Protein AF-A0AAV1FH44-F1 (afdb_monomer)

Sequence (128 aa):
MPPKFKRHLNDDEVTGSIRSERRNLLEEDSDEEEDFFLRGPTGPRFGPQNDKLKHVQSQVDEVIDVMQENISKVIERGERLDDLQDKSESLSDNASAFSSRAKQLHRRMWWRDMKNFEFLSLHLFQFQ

Organism: Xyrichtys novacula (NCBI:txid13765)

pLDDT: mean 77.73, std 18.68, range [47.38, 97.75]

Structure (mmCIF, N/CA/C/O backbone):
data_AF-A0AAV1FH44-F1
#
_entry.id   AF-A0AAV1FH44-F1
#
loop_
_atom_site.group_PDB
_atom_site.id
_atom_site.type_symbol
_atom_site.label_atom_id
_atom_site.label_alt_id
_atom_site.label_comp_id
_atom_site.label_asym_id
_atom_site.label_entity_id
_atom_site.label_seq_id
_atom_site.pdbx_PDB_ins_code
_atom_site.Cartn_x
_atom_site.Cartn_y
_atom_site.Cartn_z
_atom_site.occupancy
_atom_site.B_iso_or_equiv
_atom_site.auth_seq_id
_atom_site.auth_comp_id
_atom_site.auth_asym_id
_atom_site.auth_atom_id
_atom_site.pdbx_PDB_model_num
ATOM 1 N N . MET A 1 1 ? -67.755 32.876 64.400 1.00 51.97 1 MET A N 1
ATOM 2 C CA . MET A 1 1 ? -67.135 32.955 65.745 1.00 51.97 1 MET A CA 1
ATOM 3 C C . MET 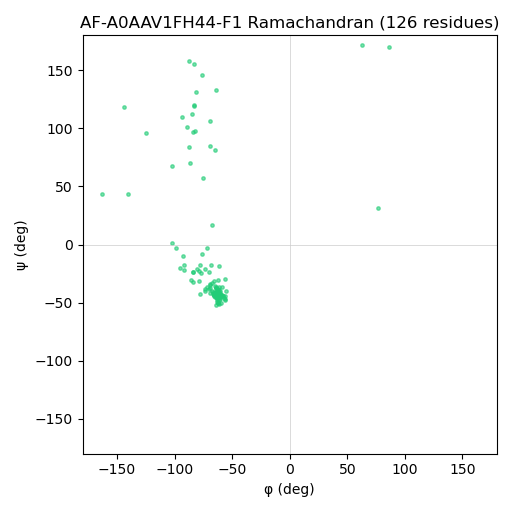A 1 1 ? -66.172 31.783 65.900 1.00 51.97 1 MET A C 1
ATOM 5 O O . MET A 1 1 ? -66.618 30.673 65.638 1.00 51.97 1 MET A O 1
ATOM 9 N N . PRO A 1 2 ? -64.896 31.986 66.282 1.00 56.91 2 PRO A N 1
ATOM 10 C CA . PRO A 1 2 ? -63.989 30.900 66.645 1.00 56.91 2 PRO A CA 1
ATOM 11 C C . PRO A 1 2 ? -64.107 30.535 68.143 1.00 56.91 2 PRO A C 1
ATOM 13 O O . PRO A 1 2 ? -64.558 31.367 68.939 1.00 56.91 2 PRO A O 1
ATOM 16 N N . PRO A 1 3 ? -63.715 29.312 68.551 1.00 58.12 3 PRO A N 1
ATOM 17 C CA . PRO A 1 3 ? -63.849 28.833 69.924 1.00 58.12 3 PRO A CA 1
ATOM 18 C C . PRO A 1 3 ? -62.788 29.448 70.848 1.00 58.12 3 PRO A C 1
ATOM 20 O O . PRO A 1 3 ? -61.645 29.669 70.451 1.00 58.12 3 PRO A O 1
ATOM 23 N N . LYS A 1 4 ? -63.151 29.692 72.113 1.00 58.91 4 LYS A N 1
ATOM 24 C CA . LYS A 1 4 ? -62.222 30.171 73.146 1.00 58.91 4 LYS A CA 1
ATOM 25 C C . LYS A 1 4 ? -61.465 28.990 73.761 1.00 58.91 4 LYS A C 1
ATOM 27 O O . LYS A 1 4 ? -61.963 28.365 74.691 1.00 58.91 4 LYS A O 1
ATOM 32 N N . PHE A 1 5 ? -60.253 28.717 73.286 1.00 57.94 5 PHE A N 1
ATOM 33 C CA . PHE A 1 5 ? -59.298 27.883 74.018 1.00 57.94 5 PHE A CA 1
ATOM 34 C C . PHE A 1 5 ? -58.543 28.757 75.019 1.00 57.94 5 PHE A C 1
ATOM 36 O O . PHE A 1 5 ? -57.763 29.623 74.629 1.00 57.94 5 PHE A O 1
ATOM 43 N N . LYS A 1 6 ? -58.769 28.544 76.316 1.00 55.19 6 LYS A N 1
ATOM 44 C CA . LYS A 1 6 ? -57.882 29.076 77.353 1.00 55.19 6 LYS A CA 1
ATOM 45 C C . LYS A 1 6 ? -56.797 28.031 77.594 1.00 55.19 6 LYS A C 1
ATOM 47 O O . LYS A 1 6 ? -57.059 27.013 78.221 1.00 55.19 6 LYS A O 1
ATOM 52 N N . ARG A 1 7 ? -55.611 28.255 77.026 1.00 61.62 7 ARG A N 1
ATOM 53 C CA . ARG A 1 7 ? -54.406 27.485 77.347 1.00 61.62 7 ARG A CA 1
ATOM 54 C C . ARG A 1 7 ? -53.800 28.096 78.603 1.00 61.62 7 ARG A C 1
ATOM 56 O O . ARG A 1 7 ? -53.485 29.282 78.612 1.00 61.62 7 ARG A O 1
ATOM 63 N N . HIS A 1 8 ? -53.693 27.307 79.659 1.00 52.03 8 HIS A N 1
ATOM 64 C CA . HIS A 1 8 ? -52.910 27.668 80.832 1.00 52.03 8 HIS A CA 1
ATOM 65 C C . HIS A 1 8 ? -51.460 27.310 80.487 1.00 52.03 8 HIS A C 1
ATOM 67 O O . HIS A 1 8 ? -51.112 26.135 80.480 1.00 52.03 8 HIS A O 1
ATOM 73 N N . LEU A 1 9 ? -50.674 28.299 80.056 1.00 54.62 9 LEU A N 1
ATOM 74 C CA . LEU A 1 9 ? -49.234 28.153 79.836 1.00 54.62 9 L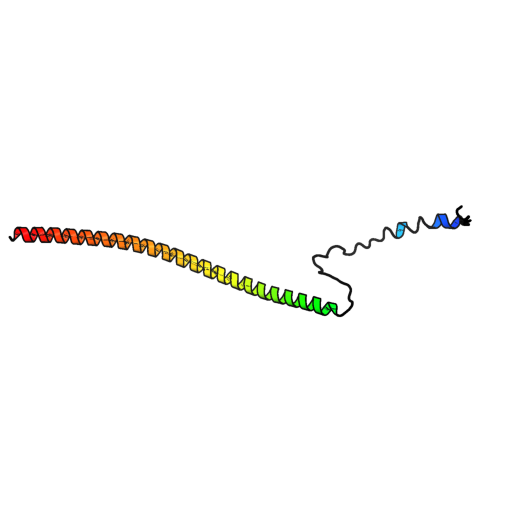EU A CA 1
ATOM 75 C C . LEU A 1 9 ? -48.557 28.348 81.194 1.00 54.62 9 LEU A C 1
ATOM 77 O O . LEU A 1 9 ? -48.749 29.391 81.815 1.00 54.62 9 LEU A O 1
ATOM 81 N N . ASN A 1 10 ? -47.828 27.341 81.668 1.00 59.81 10 ASN A N 1
ATOM 82 C CA . ASN A 1 10 ? -46.973 27.484 82.842 1.00 59.81 10 ASN A CA 1
ATOM 83 C C . ASN A 1 10 ? -45.656 28.132 82.388 1.00 59.81 10 ASN A C 1
ATOM 85 O O . ASN A 1 10 ? -45.056 27.674 81.415 1.00 59.81 10 ASN A O 1
ATOM 89 N N . ASP A 1 11 ? -45.202 29.179 83.080 1.00 58.62 11 ASP A N 1
ATOM 90 C CA . ASP A 1 11 ? -43.985 29.929 82.717 1.00 58.62 11 ASP A CA 1
ATOM 91 C C . ASP A 1 11 ? -42.705 29.065 82.755 1.00 58.62 11 ASP A C 1
ATOM 93 O O . ASP A 1 11 ? -41.717 29.373 82.085 1.00 58.62 11 ASP A O 1
ATOM 97 N N . ASP A 1 12 ? -42.749 27.924 83.449 1.00 56.69 12 ASP A N 1
ATOM 98 C CA . ASP A 1 12 ? -41.660 26.943 83.503 1.00 56.69 12 ASP A CA 1
ATOM 99 C C . ASP A 1 12 ? -41.430 26.209 82.164 1.00 56.69 12 ASP A C 1
ATOM 101 O O . ASP A 1 12 ? -40.356 25.650 81.941 1.00 56.69 12 ASP A O 1
ATOM 105 N N . GLU A 1 13 ? -42.396 26.233 81.237 1.00 54.28 13 GLU A N 1
ATOM 106 C CA . GLU A 1 13 ? -42.297 25.537 79.944 1.00 54.28 13 GLU A CA 1
ATOM 107 C C . GLU A 1 13 ? -41.546 26.367 78.879 1.00 54.28 13 GLU A C 1
ATOM 109 O O . GLU A 1 13 ? -40.938 25.818 77.961 1.00 54.28 13 GLU A O 1
ATOM 114 N N . VAL A 1 14 ? -41.508 27.699 79.021 1.00 57.59 14 VAL A N 1
ATOM 115 C CA . VAL A 1 14 ? -40.917 28.615 78.020 1.00 57.59 14 VAL A CA 1
ATOM 116 C C . VAL A 1 14 ? -39.385 28.661 78.099 1.00 57.59 14 VAL A C 1
ATOM 118 O O . VAL A 1 14 ? -38.714 28.960 77.111 1.00 57.59 14 VAL A O 1
ATOM 121 N N . THR A 1 15 ? -38.800 28.317 79.247 1.00 57.00 15 THR A N 1
ATOM 122 C CA . THR A 1 15 ? -37.343 28.421 79.455 1.00 57.00 15 THR A CA 1
ATOM 123 C C . THR A 1 15 ? -36.572 27.136 79.122 1.00 57.00 15 THR A C 1
ATOM 125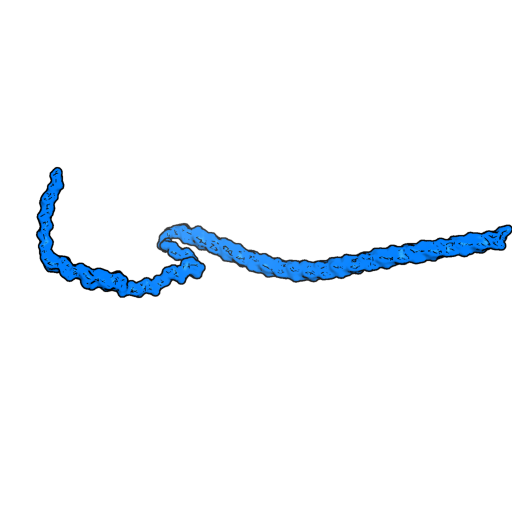 O O . THR A 1 15 ? -35.345 27.168 79.012 1.00 57.00 15 THR A O 1
ATOM 128 N N . GLY A 1 16 ? -37.270 26.016 78.890 1.00 56.38 16 GLY A N 1
ATOM 129 C CA . GLY A 1 16 ? -36.660 24.704 78.643 1.00 56.38 16 GLY A CA 1
ATOM 130 C C . GLY A 1 16 ? -36.225 24.421 77.197 1.00 56.38 16 GLY A C 1
ATOM 131 O O . GLY A 1 16 ? -35.321 23.611 76.990 1.00 56.38 16 GLY A O 1
ATOM 132 N N . SER A 1 17 ? -36.812 25.084 76.189 1.00 52.38 17 SER A N 1
ATOM 133 C CA . SER A 1 17 ? -36.627 24.669 74.778 1.00 52.38 17 SER A CA 1
ATOM 134 C C . SER A 1 17 ? -35.291 25.110 74.162 1.00 52.38 17 SER A C 1
ATOM 136 O O . SER A 1 17 ? -34.703 24.399 73.353 1.00 52.38 17 SER A O 1
ATOM 138 N N . ILE A 1 18 ? -34.735 26.253 74.580 1.00 57.12 18 ILE A N 1
ATOM 139 C CA . ILE A 1 18 ? -33.647 26.905 73.819 1.00 57.12 18 ILE A CA 1
ATOM 140 C C . ILE A 1 18 ? -32.277 26.225 74.013 1.00 57.12 18 ILE A C 1
ATOM 142 O O . ILE A 1 18 ? -31.406 26.316 73.146 1.00 57.12 18 ILE A O 1
ATOM 146 N N . ARG A 1 19 ? -32.054 25.510 75.125 1.00 55.94 19 ARG A N 1
ATOM 147 C CA . ARG A 1 19 ? -30.759 24.847 75.385 1.00 55.94 19 ARG A CA 1
ATOM 148 C C . ARG A 1 19 ? -30.698 23.404 74.874 1.00 55.94 19 ARG A C 1
ATOM 150 O O . ARG A 1 19 ? -29.600 22.901 74.647 1.00 55.94 19 ARG A O 1
ATOM 157 N N . SER A 1 20 ? -31.855 22.768 74.686 1.00 52.81 20 SER A N 1
ATOM 158 C CA . SER A 1 20 ? -31.978 21.407 74.151 1.00 52.81 20 SER A CA 1
ATOM 159 C C . SER A 1 20 ? -31.791 21.387 72.629 1.00 52.81 20 SER A C 1
ATOM 161 O O . SER A 1 20 ? -31.031 20.578 72.101 1.00 52.81 20 SER A O 1
ATOM 163 N N . GLU A 1 21 ? -32.378 22.359 71.923 1.00 53.88 21 GLU A N 1
ATOM 164 C CA . GLU A 1 21 ? -32.390 22.381 70.453 1.00 53.88 21 GLU A CA 1
ATOM 165 C C . GLU A 1 21 ? -31.020 22.663 69.815 1.00 53.88 21 GLU A C 1
ATOM 167 O O . GLU A 1 21 ? -30.770 22.245 68.689 1.00 53.88 21 GLU A O 1
ATOM 172 N N . ARG A 1 22 ? -30.089 23.312 70.531 1.00 54.03 22 ARG A N 1
ATOM 173 C CA . ARG A 1 22 ? -28.736 23.573 70.001 1.00 54.03 22 ARG A CA 1
ATOM 174 C C . ARG A 1 22 ? -27.795 22.372 70.029 1.00 54.03 22 ARG A C 1
ATOM 176 O O . ARG A 1 22 ? -26.782 22.422 69.342 1.00 54.03 22 ARG A O 1
ATOM 183 N N . ARG A 1 23 ? -28.088 21.329 70.813 1.00 51.72 23 ARG A N 1
ATOM 184 C CA . ARG A 1 23 ? -27.254 20.115 70.835 1.00 51.72 23 ARG A CA 1
ATOM 185 C C . ARG A 1 23 ? -27.609 19.136 69.726 1.00 51.72 23 ARG A C 1
ATOM 187 O O . ARG A 1 23 ? -26.704 18.540 69.173 1.00 51.72 23 ARG A O 1
ATOM 194 N N . ASN A 1 24 ? -28.876 19.075 69.324 1.00 52.84 24 ASN A N 1
ATOM 195 C CA . ASN A 1 24 ? -29.294 18.217 68.211 1.00 52.84 24 ASN A CA 1
ATOM 196 C C . ASN A 1 24 ? -28.932 18.773 66.824 1.00 52.84 24 ASN A C 1
ATOM 198 O O . ASN A 1 24 ? -29.128 18.079 65.835 1.00 52.84 24 ASN A O 1
ATOM 202 N N . LEU A 1 25 ? -28.449 20.017 66.725 1.00 56.44 25 LEU A N 1
ATOM 203 C CA . LEU A 1 25 ? -28.087 20.641 65.444 1.00 56.44 25 LEU A CA 1
ATOM 204 C C . LEU A 1 25 ? -26.568 20.664 65.188 1.00 56.44 25 LEU A C 1
ATOM 206 O O . LEU A 1 25 ? -26.125 21.202 64.179 1.00 56.44 25 LEU A O 1
ATOM 210 N N . LEU A 1 26 ? -25.772 20.112 66.107 1.00 55.34 26 LEU A N 1
ATOM 211 C CA . LEU A 1 26 ? -24.316 19.984 65.995 1.00 55.34 26 LEU A CA 1
ATOM 212 C C . LEU A 1 26 ? -23.856 18.623 66.546 1.00 55.34 26 LEU A C 1
ATOM 214 O O . LEU A 1 26 ? -22.889 18.556 67.301 1.00 55.34 26 LEU A O 1
ATOM 218 N N . GLU A 1 27 ? -24.570 17.549 66.207 1.00 50.31 27 GLU A N 1
ATOM 219 C CA . GLU A 1 27 ? -23.950 16.224 66.161 1.00 50.31 27 GLU A CA 1
ATOM 220 C C . GLU A 1 27 ? -23.488 16.006 64.720 1.00 50.31 27 GLU A C 1
ATOM 222 O O . GLU A 1 27 ? -24.270 15.966 63.771 1.00 50.31 27 GLU A O 1
ATOM 227 N N . GLU A 1 28 ? -22.168 16.030 64.582 1.00 53.75 28 GLU A N 1
ATOM 228 C CA . GLU A 1 28 ? -21.402 15.718 63.391 1.00 53.75 28 GLU A CA 1
ATOM 229 C C . GLU A 1 28 ? -21.591 14.237 63.028 1.00 53.75 28 GLU A C 1
ATOM 231 O O . GLU A 1 28 ? -20.716 13.429 63.305 1.00 53.75 28 GLU A O 1
ATOM 236 N N . ASP A 1 29 ? -22.688 13.876 62.361 1.00 48.31 29 ASP A N 1
ATOM 237 C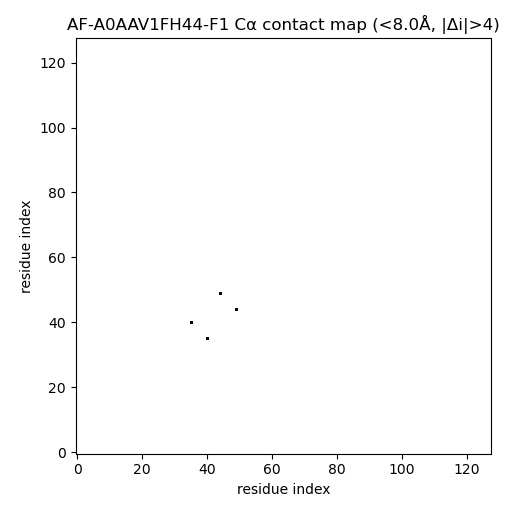 CA . ASP A 1 29 ? -22.716 12.652 61.545 1.00 48.31 29 ASP A CA 1
ATOM 238 C C . ASP A 1 29 ? -22.196 13.012 60.149 1.00 48.31 29 ASP A C 1
ATOM 240 O O . ASP A 1 29 ? -22.906 13.125 59.150 1.00 48.31 29 ASP A O 1
ATOM 244 N N . SER A 1 30 ? -20.895 13.278 60.136 1.00 53.19 30 SER A N 1
ATOM 245 C CA . SER A 1 30 ? -20.039 13.380 58.963 1.00 53.19 30 SER A CA 1
ATOM 246 C C . SER A 1 30 ? -19.738 11.970 58.430 1.00 53.19 30 SER A C 1
ATOM 248 O O . SER A 1 30 ? -18.575 11.608 58.304 1.00 53.19 30 SER A O 1
ATOM 250 N N . ASP A 1 31 ? -20.754 11.177 58.086 1.00 47.38 31 ASP A N 1
ATOM 251 C CA . ASP A 1 31 ? -20.529 9.811 57.601 1.00 47.38 31 ASP A CA 1
ATOM 252 C C . ASP A 1 31 ? -21.200 9.581 56.228 1.00 47.38 31 ASP A C 1
ATOM 254 O O . ASP A 1 31 ? -22.369 9.225 56.110 1.00 47.38 31 ASP A O 1
ATOM 258 N N . GLU A 1 32 ? -20.385 9.745 55.177 1.00 54.38 32 GLU A N 1
ATOM 259 C CA . GLU A 1 32 ? -20.403 8.918 53.953 1.00 54.38 32 GLU A CA 1
ATOM 260 C C . GLU A 1 32 ? -21.502 9.120 52.879 1.00 54.38 32 GLU A C 1
ATOM 262 O O . GLU A 1 32 ? -21.814 8.187 52.136 1.00 54.38 32 GLU A O 1
ATOM 267 N N . GLU A 1 33 ? -22.037 10.329 52.671 1.00 51.75 33 GLU A N 1
ATOM 268 C CA . GLU A 1 33 ? -22.861 10.615 51.466 1.00 51.75 33 GLU A CA 1
ATOM 269 C C . GLU A 1 33 ? -22.041 10.689 50.152 1.00 51.75 33 GLU A C 1
ATOM 271 O O . GLU A 1 33 ? -22.597 10.799 49.058 1.00 51.75 33 GLU A O 1
ATOM 276 N N . GLU A 1 34 ? -20.715 10.562 50.216 1.00 54.88 34 GLU A N 1
ATOM 277 C CA . GLU A 1 34 ? -19.825 10.566 49.053 1.00 54.88 34 GLU A CA 1
ATOM 278 C C . GLU A 1 34 ? -19.359 9.155 48.682 1.00 54.88 34 GLU A C 1
ATOM 280 O O . GLU A 1 34 ? -18.180 8.856 48.801 1.00 54.88 34 GLU A O 1
ATOM 285 N N . ASP A 1 35 ? -20.257 8.280 48.209 1.00 56.22 35 ASP A N 1
ATOM 286 C CA . ASP A 1 35 ? -19.822 7.287 47.210 1.00 56.22 35 ASP A CA 1
ATOM 287 C C . ASP A 1 35 ? -20.927 6.582 46.415 1.00 56.22 35 ASP A C 1
ATOM 289 O O . ASP A 1 35 ? -20.879 5.382 46.137 1.00 56.22 35 ASP A O 1
ATOM 293 N N . PHE A 1 36 ? -21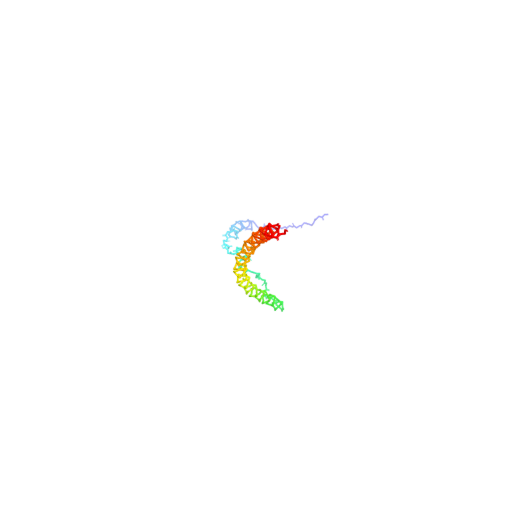.932 7.327 45.951 1.00 59.53 36 PHE A N 1
ATOM 294 C CA . PHE A 1 36 ? -22.922 6.772 45.018 1.00 59.53 36 PHE A CA 1
ATOM 295 C C . PHE A 1 36 ? -22.275 6.178 43.744 1.00 59.53 36 PHE A C 1
ATOM 297 O O . PHE A 1 36 ? -22.791 5.215 43.175 1.00 59.53 36 PHE A O 1
ATOM 304 N N . PHE A 1 37 ? -21.121 6.714 43.321 1.00 60.09 37 PHE A N 1
ATOM 3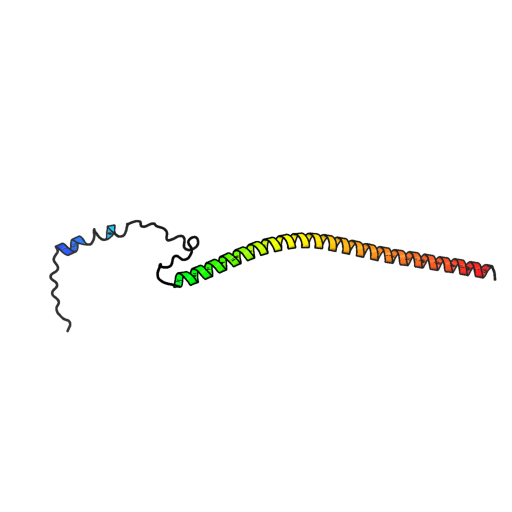05 C CA . PHE A 1 37 ? -20.399 6.271 42.125 1.00 60.09 37 PHE A CA 1
ATOM 306 C C . PHE A 1 37 ? -19.438 5.091 42.356 1.00 60.09 37 PHE A C 1
ATOM 308 O O . PHE A 1 37 ? -19.283 4.296 41.430 1.00 60.09 37 PHE A O 1
ATOM 315 N N . LEU A 1 38 ? -18.832 4.920 43.543 1.00 61.94 38 LEU A N 1
ATOM 316 C CA . LEU A 1 38 ? -17.968 3.757 43.830 1.00 61.94 38 LEU A CA 1
ATOM 317 C C . LEU A 1 38 ? -18.703 2.601 44.539 1.00 61.94 38 LEU A C 1
ATOM 319 O O . LEU A 1 38 ? -18.249 1.460 44.453 1.00 61.94 38 LEU A O 1
ATOM 323 N N . ARG A 1 39 ? -19.849 2.846 45.198 1.00 63.41 39 ARG A N 1
ATOM 324 C CA . ARG A 1 39 ? -20.577 1.830 45.993 1.00 63.41 39 ARG A CA 1
ATOM 325 C C . ARG A 1 39 ? -21.650 1.054 45.221 1.00 63.41 39 ARG A C 1
ATOM 327 O O . ARG A 1 39 ? -22.047 -0.026 45.658 1.00 63.41 39 ARG A O 1
ATOM 334 N N . GLY A 1 40 ? -22.105 1.555 44.071 1.00 56.38 40 GLY A N 1
ATOM 335 C CA . GLY A 1 40 ? -23.233 0.966 43.341 1.00 56.38 40 GLY A CA 1
ATOM 336 C C . GLY A 1 40 ? -24.555 1.013 44.138 1.00 56.38 40 GLY A C 1
ATOM 337 O O . GLY A 1 40 ? -24.578 1.398 45.308 1.00 56.38 40 GLY A O 1
ATOM 338 N N . PRO A 1 41 ? -25.704 0.660 43.533 1.00 57.75 41 PRO A N 1
ATOM 339 C CA . PRO A 1 41 ? -27.013 0.933 44.129 1.00 57.75 41 PRO A CA 1
ATOM 340 C C . PRO A 1 41 ? -27.270 0.084 45.388 1.00 57.75 41 PRO A C 1
ATOM 342 O O . PRO A 1 41 ? -27.589 -1.102 45.296 1.00 57.75 41 PRO A O 1
ATOM 345 N N . THR A 1 42 ? -27.216 0.678 46.584 1.00 62.75 42 THR A N 1
ATOM 346 C CA . THR A 1 42 ? -27.680 0.031 47.824 1.00 62.75 42 THR A CA 1
ATOM 347 C C . THR A 1 42 ? -29.172 0.288 48.036 1.00 62.75 42 THR A C 1
ATOM 349 O O . THR A 1 42 ? -29.570 1.216 48.735 1.00 62.75 42 THR A O 1
ATOM 352 N N . GLY A 1 43 ? -30.013 -0.535 47.402 1.00 57.00 43 GLY A N 1
ATOM 353 C CA . GLY A 1 43 ? -31.463 -0.571 47.634 1.00 57.00 43 GLY A CA 1
ATOM 354 C C . GLY A 1 43 ? -31.862 -1.433 48.849 1.00 57.00 43 GLY A C 1
ATOM 355 O O . GLY A 1 43 ? -31.125 -2.351 49.225 1.00 57.00 43 GLY A O 1
ATOM 356 N N . PRO A 1 44 ? -33.029 -1.179 49.475 1.00 49.81 44 PRO A N 1
ATOM 357 C CA . PRO A 1 44 ? -33.466 -1.888 50.675 1.00 49.81 44 PRO A CA 1
ATOM 358 C C . PRO A 1 44 ? -33.701 -3.381 50.398 1.00 49.81 44 PRO A C 1
ATOM 360 O O . PRO A 1 44 ? -34.361 -3.768 49.433 1.00 49.81 44 PRO A O 1
ATOM 363 N N . ARG A 1 45 ? -33.162 -4.236 51.276 1.00 58.59 45 ARG A N 1
ATOM 364 C CA . ARG A 1 45 ? -33.278 -5.701 51.218 1.00 58.59 45 ARG A CA 1
ATOM 365 C C . ARG A 1 45 ? -34.711 -6.163 51.514 1.00 58.59 45 ARG A C 1
ATOM 367 O O . ARG A 1 45 ? -34.991 -6.557 52.640 1.00 58.59 45 ARG A O 1
ATOM 374 N N . PHE A 1 46 ? -35.597 -6.185 50.517 1.00 48.41 46 PHE A N 1
ATOM 375 C CA . PHE A 1 46 ? -36.908 -6.840 50.635 1.00 48.41 46 PHE A CA 1
ATOM 376 C C . PHE A 1 46 ? -37.358 -7.508 49.319 1.00 48.41 46 PHE A C 1
ATOM 378 O O . PHE A 1 46 ? -37.604 -6.845 48.318 1.00 48.41 46 PHE A O 1
ATOM 385 N N . GLY A 1 47 ? -37.533 -8.837 49.348 1.00 52.38 47 GLY A N 1
ATOM 386 C CA . GLY A 1 47 ? -38.330 -9.604 48.374 1.00 52.38 47 GLY A CA 1
ATOM 387 C C . GLY A 1 47 ? -37.636 -10.068 47.073 1.00 52.38 47 GLY A C 1
ATOM 388 O O . GLY A 1 47 ? -36.524 -9.641 46.769 1.00 52.38 47 GLY A O 1
ATOM 389 N N . PRO A 1 48 ? -38.298 -10.938 46.274 1.00 54.47 48 PRO A N 1
ATOM 390 C CA . PRO A 1 48 ? -37.750 -11.713 45.134 1.00 54.47 48 PRO A CA 1
ATOM 391 C C . PRO A 1 48 ? -37.322 -10.877 43.906 1.00 54.47 48 PRO A C 1
ATOM 393 O O . PRO A 1 48 ? -37.149 -11.378 42.799 1.00 54.47 48 PRO A O 1
ATOM 396 N N . GLN A 1 49 ? -37.150 -9.570 44.084 1.00 56.09 49 GLN A N 1
ATOM 397 C CA . GLN A 1 49 ? -36.619 -8.631 43.095 1.00 56.09 49 GLN A CA 1
ATOM 398 C C . GLN A 1 49 ? -35.082 -8.683 43.035 1.00 56.09 49 GLN A C 1
ATOM 400 O O . GLN A 1 49 ? -34.489 -8.346 42.011 1.00 56.09 49 GLN A O 1
ATOM 405 N N . ASN A 1 50 ? -34.448 -9.181 44.103 1.00 59.66 50 ASN A N 1
ATOM 406 C CA . ASN A 1 50 ? -33.001 -9.367 44.206 1.00 59.66 50 ASN A CA 1
ATOM 407 C C . ASN A 1 50 ? -32.464 -10.364 43.160 1.00 59.66 50 ASN A C 1
ATOM 409 O O . ASN A 1 50 ? -31.352 -10.205 42.668 1.00 59.66 50 ASN A O 1
ATOM 413 N N . ASP A 1 51 ? -33.275 -11.349 42.763 1.00 67.62 51 ASP A N 1
ATOM 414 C CA . ASP A 1 51 ? -32.887 -12.346 41.760 1.00 67.62 51 ASP A CA 1
ATOM 415 C C . ASP A 1 51 ? -32.791 -11.736 40.360 1.00 67.62 51 ASP A C 1
ATOM 417 O O . ASP A 1 51 ? -31.864 -12.042 39.618 1.00 67.62 51 ASP A O 1
ATOM 421 N N . LYS A 1 52 ? -33.695 -10.810 40.011 1.00 72.19 52 LYS A N 1
ATOM 422 C CA . LYS A 1 52 ? -33.652 -10.105 38.719 1.00 72.19 52 LYS A CA 1
ATOM 423 C C . LYS A 1 52 ? -32.459 -9.158 38.638 1.00 72.19 52 LYS A C 1
ATOM 425 O O . LYS A 1 52 ? -31.794 -9.122 37.611 1.00 72.19 52 LYS A O 1
ATOM 430 N N . LEU A 1 53 ? -32.170 -8.429 39.718 1.00 74.06 53 LEU A N 1
ATOM 431 C CA . LEU A 1 53 ? -31.017 -7.527 39.776 1.00 74.06 53 LEU A CA 1
ATOM 432 C C . LEU A 1 53 ? -29.692 -8.304 39.720 1.00 74.06 53 LEU A C 1
ATOM 434 O O . LEU A 1 53 ? -28.810 -7.941 38.951 1.00 74.06 53 LEU A O 1
ATOM 438 N N . LYS A 1 54 ? -29.578 -9.418 40.459 1.00 76.94 54 LYS A N 1
ATOM 439 C CA . LYS A 1 54 ? -28.424 -10.329 40.376 1.00 76.94 54 LYS A CA 1
ATOM 440 C C . LYS A 1 54 ? -28.261 -10.946 38.991 1.00 76.94 54 LYS A C 1
ATOM 442 O O . LYS A 1 54 ? -27.137 -11.091 38.529 1.00 76.94 54 LYS A O 1
ATOM 447 N N . HIS A 1 55 ? -29.361 -11.303 38.332 1.00 76.12 55 HIS A N 1
ATOM 448 C CA . HIS A 1 55 ? -29.315 -11.853 36.981 1.00 76.12 55 HIS A CA 1
ATOM 449 C C . HIS A 1 55 ? -28.818 -10.817 35.968 1.00 76.12 55 HIS A C 1
ATOM 451 O O . HIS A 1 55 ? -27.963 -11.134 35.152 1.00 76.12 55 HIS A O 1
ATOM 457 N N . VAL A 1 56 ? -29.286 -9.568 36.063 1.00 77.62 56 VAL A N 1
ATOM 458 C CA . VAL A 1 56 ? -28.790 -8.469 35.219 1.00 77.62 56 VAL A CA 1
ATOM 459 C C . VAL A 1 56 ? -27.317 -8.173 35.510 1.00 77.62 56 VAL A C 1
ATOM 461 O O . VAL A 1 56 ? -26.551 -8.016 34.569 1.00 77.62 56 VAL A O 1
ATOM 464 N N . GLN A 1 57 ? -26.892 -8.167 36.777 1.00 78.94 57 GLN A N 1
ATOM 465 C CA . GLN A 1 57 ? -25.480 -7.978 37.124 1.00 78.94 57 GLN A CA 1
ATOM 466 C C . GLN A 1 57 ? -24.600 -9.094 36.542 1.00 78.94 57 GLN A C 1
ATOM 468 O O . GLN A 1 57 ? -23.598 -8.806 35.904 1.00 78.94 57 GLN A O 1
ATOM 473 N N . SER A 1 58 ? -25.029 -10.353 36.662 1.00 80.88 58 SER A N 1
ATOM 474 C CA . SER A 1 58 ? -24.325 -11.496 36.068 1.00 80.88 58 SER A CA 1
ATOM 475 C C . SER A 1 58 ? -24.245 -11.415 34.540 1.00 80.88 58 SER A C 1
ATOM 477 O O . SER A 1 58 ? -23.240 -11.827 33.974 1.00 80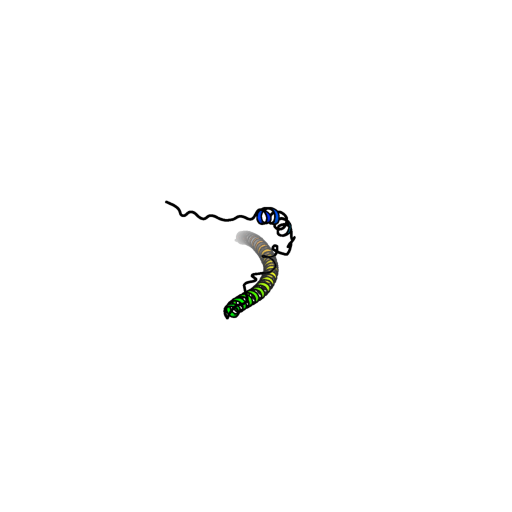.88 58 SER A O 1
ATOM 479 N N . GLN A 1 59 ? -25.285 -10.904 33.873 1.00 77.94 59 GLN A N 1
ATOM 480 C CA . GLN A 1 59 ? -25.266 -10.681 32.423 1.00 77.94 59 GLN A CA 1
ATOM 481 C C . GLN A 1 59 ? -24.310 -9.550 32.034 1.00 77.94 59 GLN A C 1
ATOM 483 O O . GLN A 1 59 ? -23.651 -9.629 31.003 1.00 77.94 59 GLN A O 1
ATOM 488 N N . VAL A 1 60 ? -24.230 -8.492 32.844 1.00 84.88 60 VAL A N 1
ATOM 489 C CA . VAL A 1 60 ? -23.274 -7.401 32.627 1.00 84.88 60 VAL A CA 1
ATOM 490 C C . VAL A 1 60 ? -21.844 -7.909 32.795 1.00 84.88 60 VAL A C 1
ATOM 492 O O . VAL A 1 60 ? -21.019 -7.624 31.934 1.00 84.88 60 VAL A O 1
ATOM 495 N N . ASP A 1 61 ? -21.573 -8.702 33.832 1.00 88.44 61 ASP A N 1
ATOM 496 C CA . ASP A 1 61 ? -20.251 -9.290 34.071 1.00 88.44 61 ASP A CA 1
ATOM 497 C C . ASP A 1 61 ? -19.838 -10.220 32.908 1.00 88.44 61 ASP A C 1
ATOM 499 O O . ASP A 1 61 ? -18.732 -10.103 32.386 1.00 88.44 61 ASP A O 1
ATOM 503 N N . GLU A 1 62 ? -20.757 -11.050 32.399 1.00 87.19 62 GLU A N 1
ATOM 504 C CA . GLU A 1 62 ? -20.518 -11.892 31.214 1.00 87.19 62 GLU A CA 1
ATOM 505 C C . GLU A 1 62 ? -20.204 -11.057 29.958 1.00 87.19 62 GLU A C 1
ATOM 507 O O . GLU A 1 62 ? -19.290 -11.372 29.195 1.00 87.19 62 GLU A O 1
ATOM 512 N N . VAL A 1 63 ? -20.927 -9.956 29.738 1.00 89.31 63 VAL A N 1
ATOM 513 C CA . VAL A 1 63 ? -20.667 -9.061 28.600 1.00 89.31 63 VAL A CA 1
ATOM 514 C C . VAL A 1 63 ? -19.337 -8.318 28.759 1.00 89.31 63 VAL A C 1
ATOM 516 O O . VAL A 1 63 ? -18.661 -8.077 27.756 1.00 89.31 63 VAL A O 1
ATOM 519 N N . ILE A 1 64 ? -18.934 -7.973 29.986 1.00 89.31 64 ILE A N 1
ATOM 520 C CA . ILE A 1 64 ? -17.622 -7.375 30.272 1.00 89.31 64 ILE A CA 1
ATOM 521 C C . ILE A 1 64 ? -16.507 -8.359 29.912 1.00 89.31 64 ILE A C 1
ATOM 523 O O . ILE A 1 64 ? -15.579 -7.966 29.203 1.00 89.31 64 ILE A O 1
ATOM 527 N N . ASP A 1 65 ? -16.634 -9.628 30.302 1.00 91.25 65 ASP A N 1
ATOM 528 C CA . ASP A 1 65 ? -15.669 -10.676 29.952 1.00 91.25 65 ASP A CA 1
ATOM 529 C C . ASP A 1 65 ? -15.563 -10.852 28.427 1.00 91.25 65 ASP A C 1
ATOM 531 O O . ASP A 1 65 ? -14.465 -10.867 27.859 1.00 91.25 65 ASP A O 1
ATOM 535 N N . VAL A 1 66 ? -16.706 -10.888 27.730 1.00 91.56 66 VAL A N 1
ATOM 536 C CA . VAL A 1 66 ? -16.754 -10.961 26.258 1.00 91.56 66 VAL A CA 1
ATOM 537 C C . VAL A 1 66 ? -16.092 -9.738 25.618 1.00 91.56 66 VAL A C 1
ATOM 539 O O . VAL A 1 66 ? -15.359 -9.860 24.634 1.00 91.56 66 VAL A O 1
ATOM 542 N N . MET A 1 67 ? -16.322 -8.539 26.153 1.00 89.50 67 MET A N 1
ATOM 543 C CA . MET A 1 67 ? -15.706 -7.316 25.640 1.00 89.50 67 MET A CA 1
ATOM 544 C C . MET A 1 67 ? -14.205 -7.265 25.910 1.00 89.50 67 MET A C 1
ATOM 546 O O . MET A 1 67 ? -13.461 -6.797 25.048 1.00 89.50 67 MET A O 1
ATOM 550 N N . GLN A 1 68 ? -13.742 -7.788 27.043 1.00 91.00 68 GLN A N 1
ATOM 551 C CA . GLN A 1 68 ? -12.318 -7.914 27.333 1.00 91.00 68 GLN A CA 1
ATOM 552 C C . GLN A 1 68 ? -11.635 -8.850 26.326 1.00 91.00 68 GLN A C 1
ATOM 554 O O . GLN A 1 68 ? -10.605 -8.491 25.751 1.00 91.00 68 GLN A O 1
ATOM 559 N N . GLU A 1 69 ? -12.256 -9.993 26.022 1.00 92.25 69 GLU A N 1
ATOM 560 C CA . GLU A 1 69 ? -11.774 -10.913 24.988 1.00 92.25 69 GLU A CA 1
ATOM 561 C C . GLU A 1 69 ? -11.780 -10.256 23.594 1.00 92.25 69 GLU A C 1
ATOM 563 O O . GLU A 1 69 ? -10.823 -10.383 22.824 1.00 92.25 69 GLU A O 1
ATOM 568 N N . ASN A 1 70 ? -12.835 -9.504 23.268 1.00 93.44 70 ASN A N 1
ATOM 569 C CA . AS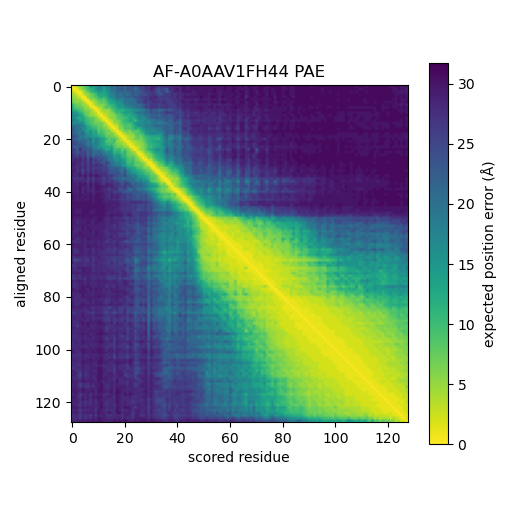N A 1 70 ? -12.937 -8.780 22.001 1.00 93.44 70 ASN A CA 1
ATOM 570 C C . ASN A 1 70 ? -11.864 -7.696 21.856 1.00 93.44 70 ASN A C 1
ATOM 572 O O . ASN A 1 70 ? -11.342 -7.518 20.755 1.00 93.44 70 ASN A O 1
ATOM 576 N N . ILE A 1 71 ? -11.504 -6.999 22.938 1.00 91.06 71 ILE A N 1
ATOM 577 C CA . ILE A 1 71 ? -10.416 -6.012 22.936 1.00 91.06 71 ILE A CA 1
ATOM 578 C C . ILE A 1 71 ? -9.086 -6.702 22.622 1.00 91.06 71 ILE A C 1
ATOM 580 O O . ILE A 1 71 ? -8.379 -6.257 21.718 1.00 91.06 71 ILE A O 1
ATOM 584 N N . SER A 1 72 ? -8.769 -7.820 23.283 1.00 88.00 72 SER A N 1
ATOM 585 C CA . SER A 1 72 ? -7.555 -8.593 22.984 1.00 88.00 72 SER A CA 1
ATOM 586 C C . SER A 1 72 ? -7.517 -9.070 21.528 1.00 88.00 72 SER A C 1
ATOM 588 O O . SER A 1 72 ? -6.499 -8.912 20.854 1.00 88.00 72 SER A O 1
ATOM 590 N N . LYS A 1 73 ? -8.645 -9.569 21.004 1.00 91.25 73 LYS A N 1
ATOM 591 C CA . LYS A 1 73 ? -8.777 -9.979 19.593 1.00 91.25 73 LYS A CA 1
ATOM 592 C C . LYS A 1 73 ? -8.602 -8.809 18.621 1.00 91.25 73 LYS A C 1
ATOM 594 O O . LYS A 1 73 ? -8.019 -8.980 17.552 1.00 91.25 73 LYS A O 1
ATOM 599 N N . VAL A 1 74 ? -9.121 -7.628 18.956 1.00 93.00 74 VAL A N 1
ATOM 600 C CA . VAL A 1 74 ? -8.969 -6.415 18.139 1.00 93.00 74 VAL A CA 1
ATOM 601 C C . VAL A 1 74 ? -7.523 -5.935 18.121 1.00 93.00 74 VAL A C 1
ATOM 603 O O . VAL A 1 74 ? -7.058 -5.543 17.055 1.00 93.00 74 VAL A O 1
ATOM 606 N N . ILE A 1 75 ? -6.810 -5.999 19.247 1.00 87.38 75 ILE A N 1
ATOM 607 C CA . ILE A 1 75 ? -5.390 -5.629 19.318 1.00 87.38 75 ILE A CA 1
ATOM 608 C C . ILE A 1 75 ? -4.558 -6.555 18.424 1.00 87.38 75 ILE A C 1
ATOM 610 O O . ILE A 1 75 ? -3.851 -6.069 17.546 1.00 87.38 75 ILE A O 1
ATOM 614 N N . GLU A 1 76 ? -4.731 -7.875 18.549 1.00 87.56 76 GLU A N 1
ATOM 615 C CA . GLU A 1 76 ? -4.033 -8.852 17.697 1.00 87.56 76 GLU A CA 1
ATOM 616 C C . GLU A 1 76 ? -4.376 -8.659 16.209 1.00 87.56 76 GLU A C 1
ATOM 618 O O . GLU A 1 76 ? -3.522 -8.747 15.324 1.00 87.56 76 GLU A O 1
ATOM 623 N N . ARG A 1 77 ? -5.645 -8.362 15.904 1.00 91.44 77 ARG A N 1
ATOM 624 C CA . ARG A 1 77 ? -6.064 -8.021 14.541 1.00 91.44 77 ARG A CA 1
ATOM 625 C C . ARG A 1 77 ? -5.411 -6.727 14.051 1.00 91.44 77 ARG A C 1
ATOM 627 O O . ARG A 1 77 ? -5.107 -6.649 12.865 1.00 91.44 77 ARG A O 1
ATOM 634 N N . GLY A 1 78 ? -5.244 -5.736 14.922 1.00 87.75 78 GLY A N 1
ATOM 635 C CA . GLY A 1 78 ? -4.575 -4.472 14.629 1.00 87.75 78 GLY A CA 1
ATOM 636 C C . GLY A 1 78 ? -3.122 -4.693 14.229 1.00 87.75 78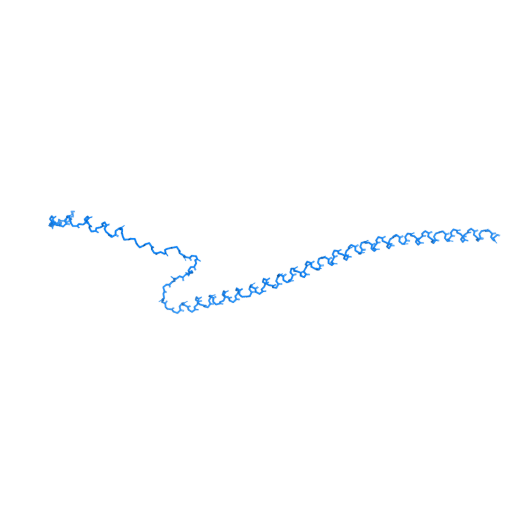 GLY A C 1
ATOM 637 O O . GLY A 1 78 ? -2.736 -4.271 13.146 1.00 87.75 78 GLY A O 1
ATOM 638 N N . GLU A 1 79 ? -2.368 -5.450 15.028 1.00 86.12 79 GLU A N 1
ATOM 639 C CA . GLU A 1 79 ? -0.976 -5.817 14.717 1.00 86.12 79 GLU A CA 1
ATOM 640 C C . GLU A 1 79 ? -0.871 -6.569 13.381 1.00 86.12 79 GLU A C 1
ATOM 642 O O . GLU A 1 79 ? -0.060 -6.232 12.523 1.00 86.12 79 GLU A O 1
ATOM 647 N N . ARG A 1 80 ? -1.766 -7.536 13.134 1.00 86.50 80 ARG A N 1
ATOM 648 C CA . ARG A 1 80 ? -1.807 -8.260 11.849 1.00 86.50 80 ARG A CA 1
ATOM 649 C C . ARG A 1 80 ? -2.184 -7.375 10.660 1.00 86.50 80 ARG A C 1
ATOM 651 O O . ARG A 1 80 ? -1.793 -7.685 9.535 1.00 86.50 80 ARG A O 1
ATOM 658 N N . LEU A 1 81 ? -3.005 -6.346 10.871 1.00 91.75 81 LEU A N 1
ATOM 659 C CA . LEU A 1 81 ? -3.381 -5.393 9.828 1.00 91.75 81 LEU A CA 1
ATOM 660 C C . LEU A 1 81 ? -2.231 -4.449 9.499 1.00 91.75 81 LEU A C 1
ATOM 662 O O . LEU A 1 81 ? -2.046 -4.167 8.321 1.00 91.75 81 LEU A O 1
ATOM 666 N N . ASP A 1 82 ? -1.467 -4.021 10.500 1.00 90.94 82 ASP A N 1
ATOM 667 C CA . ASP A 1 82 ? -0.264 -3.206 10.321 1.00 90.94 82 ASP A CA 1
ATOM 668 C C . ASP A 1 82 ? 0.786 -3.979 9.503 1.00 90.94 82 ASP A C 1
ATOM 670 O O . ASP A 1 82 ? 1.175 -3.556 8.414 1.00 90.94 82 ASP A O 1
ATOM 674 N N . ASP A 1 83 ? 1.077 -5.223 9.904 1.00 93.06 83 ASP A N 1
ATOM 675 C CA . ASP A 1 83 ? 1.935 -6.144 9.143 1.00 93.06 83 ASP A CA 1
ATOM 676 C C . ASP A 1 83 ? 1.448 -6.357 7.698 1.00 93.06 83 ASP A C 1
ATOM 678 O O . ASP A 1 83 ? 2.235 -6.499 6.753 1.00 93.06 83 ASP A O 1
ATOM 682 N N . LEU A 1 84 ? 0.129 -6.471 7.511 1.00 93.25 84 LEU A N 1
ATOM 683 C CA . LEU A 1 84 ? -0.471 -6.657 6.193 1.00 93.25 84 LEU A CA 1
ATOM 684 C C . LEU A 1 84 ? -0.394 -5.378 5.358 1.00 93.25 84 LEU A C 1
ATOM 686 O O . LEU A 1 84 ? -0.206 -5.469 4.141 1.00 93.25 84 LEU A O 1
ATOM 690 N N . GLN A 1 85 ? -0.541 -4.212 5.981 1.00 95.06 85 GLN A N 1
ATOM 691 C CA . GLN A 1 85 ? -0.424 -2.913 5.335 1.00 95.06 85 GLN A CA 1
ATOM 692 C C . GLN A 1 85 ? 0.998 -2.716 4.808 1.00 95.06 85 GLN A C 1
ATOM 694 O O . GLN A 1 85 ? 1.148 -2.476 3.611 1.00 95.06 85 GLN A O 1
ATOM 699 N N . ASP A 1 86 ? 2.019 -2.965 5.628 1.00 95.81 86 ASP A N 1
ATOM 700 C CA . ASP A 1 86 ? 3.431 -2.888 5.227 1.00 95.81 86 ASP A CA 1
ATOM 701 C C . ASP A 1 86 ? 3.752 -3.832 4.056 1.00 95.81 86 ASP A C 1
ATOM 703 O O . ASP A 1 86 ? 4.401 -3.474 3.061 1.00 95.81 86 ASP A O 1
ATOM 707 N N . LYS A 1 87 ? 3.247 -5.071 4.118 1.00 95.38 87 LYS A N 1
ATOM 708 C CA . LYS A 1 87 ? 3.389 -6.042 3.019 1.00 95.38 87 LYS A CA 1
ATOM 709 C C . LYS A 1 87 ? 2.652 -5.602 1.755 1.00 95.38 87 LYS A C 1
ATOM 711 O O . LYS A 1 87 ? 3.127 -5.857 0.651 1.00 95.38 87 LYS A O 1
ATOM 716 N N . SER A 1 88 ? 1.498 -4.957 1.896 1.00 96.00 88 SER A N 1
ATOM 717 C CA . SER A 1 88 ? 0.705 -4.477 0.761 1.00 96.00 88 SER A CA 1
ATOM 718 C C . SER A 1 88 ? 1.343 -3.255 0.101 1.00 96.00 88 SER A C 1
ATOM 720 O O . SER A 1 88 ? 1.375 -3.179 -1.128 1.00 96.00 88 SER A O 1
ATOM 722 N N . GLU A 1 89 ? 1.897 -2.337 0.891 1.00 96.56 89 GLU A N 1
ATOM 723 C CA . GLU A 1 89 ? 2.636 -1.173 0.400 1.00 96.56 89 GLU A CA 1
ATOM 724 C C . GLU A 1 89 ? 3.896 -1.613 -0.348 1.00 96.56 89 GLU A C 1
ATOM 726 O O . GLU A 1 89 ? 4.060 -1.302 -1.530 1.00 96.56 89 GLU A O 1
ATOM 731 N N . SER A 1 90 ? 4.717 -2.461 0.277 1.00 96.44 90 SER A N 1
ATOM 732 C CA . SER A 1 90 ? 5.906 -3.014 -0.380 1.00 96.44 90 SER A CA 1
ATOM 733 C C . SER A 1 90 ? 5.566 -3.797 -1.656 1.00 96.44 90 SER A C 1
ATOM 735 O O . SER A 1 90 ? 6.293 -3.717 -2.651 1.00 96.44 90 SER A O 1
ATOM 737 N N . LEU A 1 91 ? 4.446 -4.528 -1.689 1.00 96.62 91 LEU A N 1
ATOM 738 C CA . LEU A 1 91 ? 3.971 -5.193 -2.904 1.00 96.62 91 LEU A CA 1
ATOM 739 C C . LEU A 1 91 ? 3.566 -4.188 -3.995 1.00 96.62 91 LEU A C 1
ATOM 741 O O . LEU A 1 91 ? 3.920 -4.386 -5.160 1.00 96.62 91 LEU A O 1
ATOM 745 N N . SER A 1 92 ? 2.852 -3.121 -3.633 1.00 96.88 92 SER A N 1
ATOM 746 C CA . SER A 1 92 ? 2.426 -2.056 -4.551 1.00 96.88 92 SER A CA 1
ATOM 747 C C . SER A 1 92 ? 3.620 -1.345 -5.196 1.00 96.88 92 SER A C 1
ATOM 749 O O . SER A 1 92 ? 3.669 -1.171 -6.422 1.00 96.88 92 SER A O 1
ATOM 751 N N . ASP A 1 93 ? 4.629 -1.013 -4.394 1.00 97.75 93 ASP A N 1
ATOM 752 C CA . ASP A 1 93 ? 5.862 -0.384 -4.868 1.00 97.75 93 ASP A CA 1
ATOM 753 C C . ASP A 1 93 ? 6.621 -1.298 -5.830 1.00 97.75 93 ASP A C 1
ATOM 755 O O . ASP A 1 93 ? 7.008 -0.891 -6.935 1.00 97.75 93 ASP A O 1
ATOM 759 N N . ASN A 1 94 ? 6.764 -2.573 -5.464 1.00 97.25 94 ASN A N 1
ATOM 760 C CA . ASN A 1 94 ? 7.406 -3.573 -6.311 1.00 97.25 94 ASN A CA 1
ATOM 761 C C . ASN A 1 94 ? 6.653 -3.782 -7.633 1.00 97.25 94 ASN A C 1
ATOM 763 O O . ASN A 1 94 ? 7.280 -3.864 -8.695 1.00 97.25 94 ASN A O 1
ATOM 767 N N . ALA A 1 95 ? 5.318 -3.818 -7.603 1.00 97.06 95 ALA A N 1
ATOM 768 C CA . ALA A 1 95 ? 4.488 -3.931 -8.800 1.00 97.06 95 ALA A CA 1
ATOM 769 C C . ALA A 1 95 ? 4.642 -2.706 -9.719 1.00 97.06 95 ALA A C 1
ATOM 771 O O . ALA A 1 95 ? 4.787 -2.847 -10.941 1.00 97.06 95 ALA A O 1
ATOM 772 N N . SER A 1 96 ? 4.690 -1.505 -9.142 1.00 97.06 96 SER A N 1
ATOM 773 C CA . SER A 1 96 ? 4.901 -0.249 -9.871 1.00 97.06 96 SER A CA 1
ATOM 774 C C . SER A 1 96 ? 6.287 -0.190 -10.524 1.00 97.06 96 SER A C 1
ATOM 776 O O . SER A 1 96 ? 6.422 0.161 -11.707 1.00 97.06 96 SER A O 1
ATOM 778 N N . ALA A 1 97 ? 7.323 -0.615 -9.796 1.00 97.38 97 ALA A N 1
ATOM 779 C CA . ALA A 1 97 ? 8.681 -0.735 -10.317 1.00 97.38 97 ALA A CA 1
ATOM 780 C C . ALA A 1 97 ? 8.770 -1.783 -11.439 1.00 97.38 97 ALA A C 1
ATOM 782 O O . ALA A 1 97 ? 9.376 -1.523 -12.485 1.00 97.38 97 ALA A O 1
ATOM 783 N N . PHE A 1 98 ? 8.132 -2.945 -11.266 1.00 97.38 98 PHE A N 1
ATOM 784 C CA . PHE A 1 98 ? 8.070 -3.991 -12.286 1.00 97.38 98 PHE A CA 1
ATOM 785 C C . PHE A 1 98 ? 7.377 -3.498 -13.560 1.00 97.38 98 PHE A C 1
ATOM 787 O O . PHE A 1 98 ? 7.940 -3.630 -14.647 1.00 97.38 98 PHE A O 1
ATOM 794 N N . SER A 1 99 ? 6.214 -2.851 -13.438 1.00 97.56 99 SER A N 1
ATOM 795 C CA . SER A 1 99 ? 5.480 -2.258 -14.567 1.00 97.56 99 SER A CA 1
ATOM 796 C C . SER A 1 99 ? 6.338 -1.250 -15.338 1.00 97.56 99 SER A C 1
ATOM 798 O O . SER A 1 99 ? 6.427 -1.293 -16.570 1.00 97.56 99 SER A O 1
ATOM 800 N N . SER A 1 100 ? 7.054 -0.384 -14.619 1.00 97.69 100 SER A N 1
ATOM 801 C CA . SER A 1 100 ? 7.963 0.599 -15.218 1.00 97.69 100 SER A CA 1
ATOM 802 C C . SER A 1 100 ? 9.112 -0.066 -15.984 1.00 97.69 100 SER A C 1
ATOM 804 O O . SER A 1 100 ? 9.390 0.296 -17.134 1.00 97.69 100 SER A O 1
ATOM 806 N N . ARG A 1 101 ? 9.740 -1.090 -15.390 1.00 97.56 101 ARG A N 1
ATOM 807 C CA . ARG A 1 101 ? 10.814 -1.874 -16.024 1.00 97.56 101 ARG A CA 1
ATOM 808 C C . ARG A 1 101 ? 10.315 -2.654 -17.239 1.00 97.56 101 ARG A C 1
ATOM 810 O O . ARG A 1 101 ? 10.993 -2.654 -18.265 1.00 97.56 101 ARG A O 1
ATOM 817 N N . ALA A 1 102 ? 9.129 -3.256 -17.167 1.00 97.44 102 ALA A N 1
ATOM 818 C CA . ALA A 1 102 ? 8.510 -3.982 -18.273 1.00 97.44 102 ALA A CA 1
ATOM 819 C C . ALA A 1 102 ? 8.234 -3.057 -19.469 1.00 97.44 102 ALA A C 1
ATOM 821 O O . ALA A 1 102 ? 8.602 -3.378 -20.599 1.00 97.44 102 ALA A O 1
ATOM 822 N N . LYS A 1 103 ? 7.693 -1.854 -19.224 1.00 97.69 103 LYS A N 1
ATOM 823 C CA . LYS A 1 103 ? 7.502 -0.831 -20.268 1.00 97.69 103 LYS A CA 1
ATOM 824 C C . LYS A 1 103 ? 8.826 -0.402 -20.901 1.00 97.69 103 LYS A C 1
ATOM 826 O O . LYS A 1 103 ? 8.909 -0.233 -22.118 1.00 97.69 103 LYS A O 1
ATOM 831 N N . GLN A 1 104 ? 9.873 -0.221 -20.096 1.00 97.44 104 GLN A N 1
ATOM 832 C CA . GLN A 1 104 ? 11.197 0.125 -20.613 1.00 97.44 104 GLN A CA 1
ATOM 833 C C . GLN A 1 104 ? 11.805 -1.019 -21.435 1.00 97.44 104 GLN A C 1
ATOM 835 O O . GLN A 1 104 ? 12.382 -0.770 -22.494 1.00 97.44 104 GLN A O 1
ATOM 840 N N . LEU A 1 105 ? 11.652 -2.266 -20.983 1.00 97.69 105 LEU A N 1
ATOM 841 C CA . LEU A 1 105 ? 12.078 -3.453 -21.720 1.00 97.69 105 LEU A CA 1
ATOM 842 C C . LEU A 1 105 ? 11.359 -3.554 -23.067 1.00 97.69 105 LEU A C 1
ATOM 844 O O . LEU A 1 105 ? 12.032 -3.707 -24.081 1.00 97.69 105 LEU A O 1
ATOM 848 N N . HIS A 1 106 ? 10.037 -3.376 -23.088 1.00 97.44 106 HIS A N 1
ATOM 849 C CA . HIS A 1 106 ? 9.246 -3.399 -24.316 1.00 97.44 106 HIS A CA 1
ATOM 850 C C . HIS A 1 106 ? 9.760 -2.378 -25.339 1.00 97.44 106 HIS A C 1
ATOM 852 O O . HIS A 1 106 ? 10.035 -2.736 -26.480 1.00 97.44 106 HIS A O 1
ATOM 858 N N . ARG A 1 107 ? 10.005 -1.128 -24.916 1.00 97.31 107 ARG A N 1
ATOM 859 C CA . ARG A 1 107 ? 10.599 -0.106 -25.797 1.00 97.31 107 ARG A CA 1
ATOM 860 C C . ARG A 1 107 ? 11.977 -0.513 -26.314 1.00 97.31 107 ARG A C 1
ATOM 862 O O . ARG A 1 107 ? 12.258 -0.329 -27.492 1.00 97.31 107 ARG A O 1
ATOM 869 N N . ARG A 1 108 ? 12.843 -1.070 -25.459 1.00 97.31 108 ARG A N 1
ATOM 870 C CA . ARG A 1 108 ? 14.176 -1.540 -25.881 1.00 97.31 108 ARG A CA 1
ATOM 871 C C . ARG A 1 108 ? 14.088 -2.658 -26.917 1.00 97.31 108 ARG A C 1
ATOM 873 O O . ARG A 1 108 ? 14.853 -2.633 -27.876 1.00 97.31 108 ARG A O 1
ATOM 880 N N . MET A 1 109 ? 13.174 -3.608 -26.730 1.00 97.38 109 MET A N 1
ATOM 881 C CA . MET A 1 109 ? 12.953 -4.691 -27.690 1.00 97.38 109 MET A CA 1
ATOM 882 C C . MET A 1 109 ? 12.422 -4.144 -29.014 1.00 97.38 109 MET A C 1
ATOM 884 O O . MET A 1 109 ? 13.003 -4.442 -30.049 1.00 97.38 109 MET A O 1
ATOM 888 N N . TRP A 1 110 ? 11.440 -3.242 -28.973 1.00 96.75 110 TRP A N 1
ATOM 889 C CA . TRP A 1 110 ? 10.904 -2.598 -30.172 1.00 96.75 110 TRP A CA 1
ATOM 890 C C . TRP A 1 110 ? 11.986 -1.886 -30.997 1.00 96.75 110 TRP A C 1
ATOM 892 O O . TRP A 1 110 ? 12.103 -2.116 -32.197 1.00 96.75 110 TRP A O 1
ATOM 902 N N . TRP A 1 111 ? 12.855 -1.096 -30.354 1.00 97.31 111 TRP A N 1
ATOM 903 C CA . TRP A 1 111 ? 13.980 -0.454 -31.043 1.00 97.31 111 TRP A CA 1
ATOM 904 C C . TRP A 1 111 ? 14.988 -1.450 -31.613 1.00 97.31 111 TRP A C 1
ATOM 906 O O . TRP A 1 111 ? 15.566 -1.200 -32.669 1.00 97.31 111 TRP A O 1
ATOM 916 N N . ARG A 1 112 ? 15.237 -2.562 -30.913 1.00 96.81 112 ARG A N 1
ATOM 917 C CA . ARG A 1 112 ? 16.122 -3.617 -31.416 1.00 96.81 112 ARG A CA 1
ATOM 918 C C . ARG A 1 112 ? 15.541 -4.245 -32.678 1.00 96.81 112 ARG A C 1
ATOM 920 O O . ARG A 1 112 ? 16.268 -4.412 -33.651 1.00 96.81 112 ARG A O 1
ATOM 927 N N . ASP A 1 113 ? 14.248 -4.543 -32.667 1.00 96.38 113 ASP A N 1
ATOM 928 C CA . ASP A 1 113 ? 13.574 -5.163 -33.802 1.00 96.38 113 ASP A CA 1
ATOM 929 C C . ASP A 1 113 ? 13.541 -4.201 -34.999 1.00 96.38 113 ASP A C 1
ATOM 931 O O . ASP A 1 113 ? 13.909 -4.603 -36.099 1.00 96.38 113 ASP A O 1
ATOM 935 N N . MET A 1 114 ? 13.252 -2.909 -34.788 1.00 96.56 114 MET A N 1
ATOM 936 C CA . MET A 1 114 ? 13.343 -1.889 -35.846 1.00 96.56 114 MET A CA 1
ATOM 937 C C . MET A 1 114 ? 14.733 -1.803 -36.482 1.00 96.56 114 MET A C 1
ATOM 939 O O . MET A 1 114 ? 14.844 -1.794 -37.705 1.00 96.56 114 MET A O 1
ATOM 943 N N . LYS A 1 115 ? 15.794 -1.784 -35.665 1.00 96.69 115 LYS A N 1
ATOM 944 C CA . LYS A 1 115 ? 17.176 -1.765 -36.171 1.00 96.69 115 LYS A CA 1
ATOM 945 C C . LYS A 1 115 ? 17.494 -3.018 -36.983 1.00 96.69 115 LYS A C 1
ATOM 947 O O . LYS A 1 115 ? 18.107 -2.922 -38.039 1.00 96.69 115 LYS A O 1
ATOM 952 N N . ASN A 1 116 ? 17.060 -4.190 -36.518 1.00 96.38 116 ASN A N 1
ATOM 953 C CA . ASN A 1 116 ? 17.252 -5.440 -37.252 1.00 96.38 116 ASN A CA 1
ATOM 954 C C . ASN A 1 116 ? 16.554 -5.406 -38.619 1.00 96.38 116 ASN A C 1
ATOM 956 O O . ASN A 1 116 ? 17.147 -5.832 -39.607 1.00 96.38 116 ASN A O 1
ATOM 960 N N . PHE A 1 117 ? 15.330 -4.874 -38.696 1.00 96.69 117 PHE A N 1
ATOM 961 C CA . PHE A 1 117 ? 14.624 -4.716 -39.971 1.00 96.69 117 PHE A CA 1
ATOM 962 C C . PHE A 1 117 ? 15.344 -3.760 -40.924 1.00 96.69 117 PHE A C 1
ATOM 964 O O . PHE A 1 117 ? 15.452 -4.062 -42.111 1.00 96.69 117 PHE A O 1
ATOM 971 N N . GLU A 1 118 ? 15.884 -2.653 -40.416 1.00 96.69 118 GLU A N 1
ATOM 972 C CA . GLU A 1 118 ? 16.681 -1.717 -41.213 1.00 96.69 118 GLU A CA 1
ATOM 973 C C . GLU A 1 118 ? 17.918 -2.410 -41.808 1.00 96.69 118 GLU A C 1
ATOM 975 O O . GLU A 1 118 ? 18.103 -2.391 -43.026 1.00 96.69 118 GLU A O 1
ATOM 980 N N . PHE A 1 119 ? 18.701 -3.123 -40.988 1.00 96.19 119 PHE A N 1
ATOM 981 C CA . PHE A 1 119 ? 19.863 -3.884 -41.466 1.00 96.19 119 PHE A CA 1
ATOM 982 C C . PHE A 1 119 ? 19.494 -4.956 -42.499 1.00 96.19 119 PHE A C 1
ATOM 984 O O . PHE A 1 119 ? 20.180 -5.085 -43.514 1.00 96.19 119 PHE A O 1
ATOM 991 N N . LEU A 1 120 ? 18.409 -5.707 -42.272 1.00 96.00 120 LEU A N 1
ATOM 992 C CA . LEU A 1 120 ? 17.935 -6.721 -43.218 1.00 96.00 120 LEU A CA 1
ATOM 993 C C . LEU A 1 120 ? 17.512 -6.094 -44.551 1.00 96.00 120 LEU A C 1
ATOM 995 O O . LEU A 1 120 ? 17.872 -6.611 -45.606 1.00 96.00 120 LEU A O 1
ATOM 999 N N . SER A 1 121 ? 16.799 -4.964 -44.515 1.00 95.75 121 SER A N 1
ATOM 1000 C CA . SER A 1 121 ? 16.372 -4.258 -45.728 1.00 95.75 121 SER A CA 1
ATOM 1001 C C . SER A 1 121 ? 17.558 -3.742 -46.553 1.00 95.75 121 SER A C 1
ATOM 1003 O O . SER A 1 121 ? 17.585 -3.933 -47.768 1.00 95.75 121 SER A O 1
ATOM 1005 N N . LEU A 1 122 ? 18.578 -3.175 -45.896 1.00 96.06 122 LEU A N 1
ATOM 1006 C CA . LEU A 1 122 ? 19.803 -2.703 -46.546 1.00 96.06 122 LEU A CA 1
ATOM 1007 C C . LEU A 1 122 ? 20.598 -3.852 -47.173 1.00 96.06 122 LEU A C 1
ATOM 1009 O O . LEU A 1 122 ? 21.102 -3.713 -48.286 1.00 96.06 122 LEU A O 1
ATOM 1013 N N . HIS A 1 123 ? 20.701 -4.988 -46.481 1.00 96.56 123 HIS A N 1
ATOM 1014 C CA . HIS A 1 123 ? 21.417 -6.153 -46.995 1.00 96.56 123 HIS A CA 1
ATOM 1015 C C . HIS A 1 123 ? 20.731 -6.759 -48.227 1.00 96.56 123 HIS A C 1
ATOM 1017 O O . HIS A 1 123 ? 21.407 -7.072 -49.203 1.00 96.56 123 HIS A O 1
ATOM 1023 N N . LEU A 1 124 ? 19.397 -6.868 -48.209 1.00 95.75 124 LEU A N 1
ATOM 1024 C CA . LEU A 1 124 ? 18.624 -7.345 -49.360 1.00 95.75 124 LEU A CA 1
ATOM 1025 C C . LEU A 1 124 ? 18.769 -6.418 -50.575 1.00 95.75 124 LEU A C 1
ATOM 1027 O O . LEU A 1 124 ? 18.885 -6.909 -51.691 1.00 95.75 124 LEU A O 1
ATOM 1031 N N . PHE A 1 125 ? 18.819 -5.097 -50.370 1.00 96.12 125 PHE A N 1
ATOM 1032 C CA . PHE A 1 125 ? 19.002 -4.129 -51.458 1.00 96.12 125 PHE A CA 1
ATOM 1033 C C . PHE A 1 125 ? 20.394 -4.194 -52.111 1.00 96.12 125 PHE A C 1
ATOM 1035 O O . PHE A 1 125 ? 20.511 -3.959 -53.304 1.00 96.12 125 PHE A O 1
ATOM 1042 N N . GLN A 1 126 ? 21.449 -4.519 -51.356 1.00 95.00 126 GLN A N 1
ATOM 1043 C CA . GLN A 1 126 ? 22.818 -4.643 -51.891 1.00 95.00 126 GLN A CA 1
ATOM 1044 C C . GLN A 1 126 ? 23.041 -5.914 -52.732 1.00 95.00 126 GLN A C 1
ATOM 1046 O O . GLN A 1 126 ? 23.996 -5.971 -53.501 1.00 95.00 126 GLN A O 1
ATOM 1051 N N . PHE A 1 127 ? 22.202 -6.939 -52.555 1.00 91.50 127 PHE A N 1
ATOM 1052 C CA . PHE A 1 127 ? 22.300 -8.229 -53.254 1.00 91.50 127 PHE A CA 1
ATOM 1053 C C . PHE A 1 127 ? 21.353 -8.365 -54.461 1.00 91.50 127 PHE A C 1
ATOM 1055 O O . PHE A 1 127 ? 21.394 -9.395 -55.136 1.00 91.50 127 PHE A O 1
ATOM 1062 N N . GLN A 1 128 ? 20.509 -7.361 -54.712 1.00 86.50 128 GLN A N 1
ATOM 1063 C CA . GLN A 1 128 ? 19.577 -7.276 -55.843 1.00 86.50 128 GLN A CA 1
ATOM 1064 C C . GLN A 1 128 ? 20.214 -6.498 -57.000 1.00 86.50 128 GLN A C 1
ATOM 1066 O O . GLN A 1 128 ? 20.035 -6.937 -58.158 1.00 86.50 128 GLN A O 1
#

Secondary structure (DSSP, 8-state):
----------GGGTSSHHHHTTTTT----------HHHH-------STTHHHHHHHHHHHHHHHHHHHHHHHHHHHHHHHHHHHHHHHHHHHHHHHHHHHHHHHHHHHHHHHHHHHHHHHHHHHHHT-

Mean predicted aligned error: 18.85 Å

InterPro domains:
  IPR001388 Synaptobrevin-like [PR00219] (57-76)
  IPR001388 Synaptobrevin-like [PR00219] (77-96)
  IPR001388 Synaptobrevin-like [PS00417] (70-89)
  IPR042855 v-SNARE, coiled-coil homology domain [PF00957] (52-116)
  IPR042855 v-SNARE, coiled-coil homology domain [PS50892] (52-112)
  IPR042887 Vesicle-associated membrane protein 4 [PTHR46897] (1-116)

Solvent-accessible surface area (backbone atoms only — not comparable to full-atom values): 7903 Å² total; per-residue (Å²): 136,82,84,89,79,82,77,86,79,61,78,78,64,72,74,58,56,74,72,57,59,62,56,78,75,67,68,84,80,85,74,77,88,85,40,74,87,81,67,52,92,86,69,83,95,72,69,88,59,58,59,57,55,52,49,50,51,53,52,50,54,52,51,49,54,52,49,54,53,49,50,56,53,49,52,56,49,48,56,54,47,52,58,46,46,56,53,48,49,56,46,50,52,50,51,52,51,48,54,54,50,50,55,51,47,50,53,53,50,50,54,51,52,53,52,51,52,53,54,51,54,55,54,53,62,76,76,108

Foldseek 3Di:
DDDDDDDPDDPVVVPPPPVVVVVVVPPPPVDDPPDCPPPPDPDDDDDPVVVVVVVVVVVVVVVVVVVVVVVVVVVVVVVVVVVVVVVVVVVVVVVVVVVVVVVVVVVVVVVVVVVVVVVVVVVVVVVD

Radius of gyration: 47.89 Å; Cα contacts (8 Å, |Δi|>4): 2; chains: 1; bounding box: 90×45×139 Å